Protein AF-A0AA34W6G6-F1 (afdb_monomer_lite)

pLDDT: mean 93.3, std 4.75, range [66.56, 97.06]

Secondary structure (DSSP, 8-state):
-PPPHHHHHHHHHHHTTSPEEEETTEEEESS-BTTBPTT-BHHHHHHHHHHH-TT--HHHHHH-

Structure (mmCIF, N/CA/C/O backbone):
data_AF-A0AA34W6G6-F1
#
_entry.id   AF-A0AA34W6G6-F1
#
loop_
_atom_site.group_PDB
_atom_site.id
_atom_site.type_symbol
_atom_site.label_atom_id
_atom_site.label_alt_id
_atom_site.label_comp_id
_atom_site.label_asym_id
_atom_site.label_entity_id
_atom_site.label_seq_id
_atom_site.pdbx_PDB_ins_code
_atom_site.Cartn_x
_atom_site.Cartn_y
_atom_site.Cartn_z
_atom_site.occupancy
_atom_site.B_iso_or_equiv
_atom_site.auth_seq_id
_atom_site.auth_comp_id
_atom_site.auth_asym_id
_atom_site.auth_atom_id
_atom_site.pdbx_PDB_model_num
ATOM 1 N N . MET A 1 1 ? 8.595 -11.829 -14.508 1.00 77.00 1 MET A N 1
ATOM 2 C CA . MET A 1 1 ? 8.858 -10.466 -15.021 1.00 77.00 1 MET A CA 1
ATOM 3 C C . MET A 1 1 ? 8.349 -9.497 -13.968 1.00 77.00 1 MET A C 1
ATOM 5 O O . MET A 1 1 ? 7.251 -9.755 -13.488 1.00 77.00 1 MET A O 1
ATOM 9 N N . PRO A 1 2 ? 9.127 -8.480 -13.557 1.00 84.88 2 PRO A N 1
ATOM 10 C CA . PRO A 1 2 ? 8.663 -7.497 -12.577 1.00 84.88 2 PRO A CA 1
ATOM 11 C C . PRO A 1 2 ? 7.451 -6.735 -13.124 1.00 84.88 2 PRO A C 1
ATOM 13 O O . PRO A 1 2 ? 7.329 -6.560 -14.341 1.00 84.88 2 PRO A O 1
ATOM 16 N N . VAL A 1 3 ? 6.560 -6.288 -12.240 1.00 89.50 3 VAL A N 1
ATOM 17 C CA . VAL A 1 3 ? 5.394 -5.489 -12.642 1.00 89.50 3 VAL A CA 1
ATOM 18 C C . VAL A 1 3 ? 5.892 -4.154 -13.212 1.00 89.50 3 VAL A C 1
ATOM 20 O O . VAL A 1 3 ? 6.773 -3.539 -12.606 1.00 89.50 3 VAL A O 1
ATOM 23 N N . PRO A 1 4 ? 5.384 -3.670 -14.361 1.00 94.56 4 PRO A N 1
ATOM 24 C CA . PRO A 1 4 ? 5.810 -2.385 -14.910 1.00 94.56 4 PRO A CA 1
ATOM 25 C C . PRO A 1 4 ? 5.622 -1.239 -13.907 1.00 94.56 4 PRO A C 1
ATOM 27 O O . PRO A 1 4 ? 4.560 -1.110 -13.299 1.00 94.56 4 PRO A O 1
ATOM 30 N N . ILE A 1 5 ? 6.632 -0.373 -13.769 1.00 93.56 5 ILE A N 1
ATOM 31 C CA . ILE A 1 5 ? 6.610 0.740 -12.802 1.00 93.56 5 ILE A CA 1
ATOM 32 C C . ILE A 1 5 ? 5.418 1.682 -13.034 1.00 93.56 5 ILE A C 1
ATOM 34 O O . ILE A 1 5 ? 4.813 2.167 -12.085 1.00 93.56 5 ILE A O 1
ATOM 38 N N . GLU A 1 6 ? 5.028 1.899 -14.292 1.00 94.31 6 GLU A N 1
ATOM 39 C CA . GLU A 1 6 ? 3.873 2.728 -14.653 1.00 94.31 6 GLU A CA 1
ATOM 40 C C . GLU A 1 6 ? 2.558 2.144 -14.130 1.00 94.31 6 GLU A C 1
ATOM 42 O O . GLU A 1 6 ? 1.693 2.888 -13.668 1.00 94.31 6 GLU A O 1
ATOM 47 N N . HIS A 1 7 ? 2.438 0.813 -14.133 1.00 95.25 7 HIS A N 1
ATOM 48 C CA . HIS A 1 7 ? 1.278 0.122 -13.584 1.00 95.25 7 HIS A CA 1
ATOM 49 C C . HIS A 1 7 ? 1.217 0.284 -12.061 1.00 95.25 7 HIS A C 1
ATOM 51 O O . HIS A 1 7 ? 0.177 0.666 -11.527 1.00 95.25 7 HIS A O 1
ATOM 57 N N . LEU A 1 8 ? 2.348 0.100 -11.368 1.00 95.69 8 LEU A N 1
ATOM 58 C CA . LEU A 1 8 ? 2.437 0.324 -9.921 1.00 95.69 8 LEU A CA 1
ATOM 59 C C . LEU A 1 8 ? 2.166 1.789 -9.545 1.00 95.69 8 LEU A C 1
ATOM 61 O O . LEU A 1 8 ? 1.470 2.055 -8.573 1.00 95.69 8 LEU A O 1
ATOM 65 N N . ASN A 1 9 ? 2.630 2.756 -10.336 1.00 94.75 9 ASN A N 1
ATOM 66 C CA . ASN A 1 9 ? 2.318 4.170 -10.118 1.00 94.75 9 ASN A CA 1
ATOM 67 C C . ASN A 1 9 ? 0.816 4.468 -10.251 1.00 94.75 9 ASN A C 1
ATOM 69 O O . ASN A 1 9 ? 0.294 5.304 -9.512 1.00 94.75 9 ASN A O 1
ATOM 73 N N . GLY A 1 10 ? 0.123 3.796 -11.176 1.00 95.50 10 GLY A N 1
ATOM 74 C CA . GLY A 1 10 ? -1.335 3.856 -11.297 1.00 95.50 10 GLY A CA 1
ATOM 75 C C . GLY A 1 10 ? -2.025 3.317 -10.045 1.00 95.50 10 GLY A C 1
ATOM 76 O O . GLY A 1 10 ? -2.775 4.044 -9.396 1.00 95.50 10 GLY A O 1
ATOM 77 N N . LEU A 1 11 ? -1.672 2.095 -9.644 1.00 95.75 11 LEU A N 1
ATOM 78 C CA . LEU A 1 11 ? -2.196 1.451 -8.437 1.00 95.75 11 LEU A CA 1
ATOM 79 C C . LEU A 1 11 ? -1.928 2.273 -7.171 1.00 95.75 11 LEU A C 1
ATOM 81 O O . LEU A 1 11 ? -2.792 2.393 -6.310 1.00 95.75 11 LEU A O 1
ATOM 85 N N . TRP A 1 12 ? -0.761 2.902 -7.059 1.00 95.50 12 TRP A N 1
ATOM 86 C CA . TRP A 1 12 ? -0.434 3.770 -5.930 1.00 95.50 12 TRP A CA 1
ATOM 87 C C . TRP A 1 12 ? -1.344 5.002 -5.845 1.00 95.50 12 TRP A C 1
ATOM 89 O O . TRP A 1 12 ? -1.742 5.418 -4.757 1.00 95.50 12 TRP A O 1
ATOM 99 N N . ARG A 1 13 ? -1.702 5.599 -6.990 1.00 94.38 13 ARG A N 1
ATOM 100 C CA . ARG A 1 13 ? -2.665 6.711 -7.034 1.00 94.38 13 ARG A CA 1
ATOM 101 C C . ARG A 1 13 ? -4.062 6.257 -6.627 1.00 94.38 13 ARG A C 1
ATOM 103 O O . ARG A 1 13 ? -4.750 7.008 -5.947 1.00 94.38 13 ARG A O 1
ATOM 110 N N . GLU A 1 14 ? -4.461 5.052 -7.020 1.00 94.25 14 GLU A N 1
ATOM 111 C CA . GLU A 1 14 ? -5.727 4.455 -6.590 1.00 94.25 14 GLU A CA 1
ATOM 112 C C . GLU A 1 14 ? -5.734 4.190 -5.081 1.00 94.25 14 GLU A C 1
ATOM 114 O O . GLU A 1 14 ? -6.671 4.609 -4.406 1.00 94.25 14 GLU A O 1
ATOM 119 N N . LEU A 1 15 ? -4.654 3.616 -4.535 1.00 93.69 15 LEU A N 1
ATOM 120 C CA . LEU A 1 15 ? -4.494 3.378 -3.098 1.00 93.69 15 LEU A CA 1
ATOM 121 C C . LEU A 1 15 ? -4.626 4.671 -2.280 1.00 93.69 15 LEU A C 1
ATOM 123 O O . LEU A 1 15 ? -5.272 4.667 -1.238 1.00 93.69 15 LEU A O 1
ATOM 127 N N . LYS A 1 16 ? -4.073 5.795 -2.759 1.00 91.12 16 LYS A N 1
ATOM 128 C CA . LYS A 1 16 ? -4.197 7.107 -2.089 1.00 91.12 16 LYS A CA 1
ATOM 129 C C . LYS A 1 16 ? -5.640 7.605 -1.955 1.00 91.12 16 LYS A C 1
ATOM 131 O O . LYS A 1 16 ? -5.900 8.446 -1.100 1.00 91.12 16 LYS A O 1
ATOM 136 N N . ASN A 1 17 ? -6.558 7.118 -2.787 1.00 92.31 17 ASN A N 1
ATOM 137 C CA . ASN A 1 17 ? -7.974 7.479 -2.713 1.00 92.31 17 ASN A CA 1
ATOM 138 C C . ASN A 1 17 ? -8.768 6.573 -1.761 1.00 92.31 17 ASN A C 1
ATOM 140 O O . ASN A 1 17 ? -9.934 6.857 -1.485 1.00 92.31 17 ASN A O 1
ATOM 144 N N . ILE A 1 18 ? -8.165 5.489 -1.269 1.00 92.38 18 ILE A N 1
ATOM 145 C CA . ILE A 1 18 ? -8.804 4.566 -0.334 1.00 92.38 18 ILE A CA 1
ATOM 146 C C . ILE A 1 18 ? -8.681 5.129 1.076 1.00 92.38 18 ILE A C 1
ATOM 148 O O . ILE A 1 18 ? -7.617 5.577 1.503 1.00 92.38 18 ILE A O 1
ATOM 152 N N . ALA A 1 19 ? -9.790 5.104 1.812 1.00 91.69 19 ALA A N 1
ATOM 153 C CA . ALA A 1 19 ? -9.791 5.520 3.203 1.00 91.69 19 ALA A CA 1
ATOM 154 C C . ALA A 1 19 ? -8.956 4.541 4.039 1.00 91.69 19 ALA A C 1
ATOM 156 O O . ALA A 1 19 ? -9.199 3.334 4.021 1.00 91.69 19 ALA A O 1
ATOM 157 N N . VAL A 1 20 ? -8.002 5.080 4.792 1.00 92.50 20 VAL A N 1
ATOM 158 C CA . VAL A 1 20 ? -7.231 4.340 5.791 1.00 92.50 20 VAL A CA 1
ATOM 159 C C . VAL A 1 20 ? -7.817 4.649 7.160 1.00 92.50 20 VAL A C 1
ATOM 161 O O . VAL A 1 20 ? -8.055 5.814 7.484 1.00 92.50 20 VAL A O 1
ATOM 164 N N . ILE A 1 21 ? -8.070 3.608 7.943 1.00 95.19 21 ILE A N 1
ATOM 165 C CA . ILE A 1 21 ? -8.607 3.702 9.301 1.00 95.19 21 ILE A CA 1
ATOM 166 C C . ILE A 1 21 ? -7.652 3.029 10.283 1.00 95.19 21 ILE A C 1
ATOM 168 O O . ILE A 1 21 ? -6.827 2.206 9.891 1.00 95.19 21 ILE A O 1
ATOM 172 N N . GLU A 1 22 ? -7.750 3.398 11.555 1.00 95.25 22 GLU A N 1
ATOM 173 C CA . GLU A 1 22 ? -7.010 2.742 12.629 1.00 95.25 22 GLU A CA 1
ATOM 174 C C . GLU A 1 22 ? -7.898 1.674 13.276 1.00 95.25 22 GLU A C 1
ATOM 176 O O . GLU A 1 22 ? -8.952 1.989 13.830 1.00 95.25 22 GLU A O 1
ATOM 181 N N . GLU A 1 23 ? -7.467 0.417 13.207 1.00 93.00 23 GLU A N 1
ATOM 182 C CA . GLU A 1 23 ? -8.090 -0.724 13.875 1.00 93.00 23 GLU A CA 1
ATOM 183 C C . GLU A 1 23 ? -7.067 -1.361 14.817 1.00 93.00 23 GLU A C 1
ATOM 185 O O . GLU A 1 23 ? -5.988 -1.770 14.395 1.00 93.00 23 GLU A O 1
ATOM 190 N N . GLU A 1 24 ? -7.379 -1.395 16.116 1.00 91.31 24 GLU A N 1
ATOM 191 C CA . GLU A 1 24 ? -6.523 -1.998 17.154 1.00 91.31 24 GLU A CA 1
ATOM 192 C C . GLU A 1 24 ? -5.062 -1.486 17.148 1.00 91.31 24 GLU A C 1
ATOM 194 O O . GLU A 1 24 ? -4.122 -2.221 17.446 1.00 91.31 24 GLU A O 1
ATOM 199 N N . GLY A 1 25 ? -4.854 -0.206 16.809 1.00 92.12 25 GLY A N 1
ATOM 200 C CA . GLY A 1 25 ? -3.524 0.412 16.715 1.00 92.12 25 GLY A CA 1
ATOM 201 C C . GLY A 1 25 ? -2.785 0.140 15.398 1.00 92.12 25 GLY A C 1
ATOM 202 O O . GLY A 1 25 ? -1.612 0.494 15.270 1.00 92.12 25 GLY A O 1
ATOM 203 N N . THR A 1 26 ? -3.452 -0.471 14.416 1.00 93.88 26 THR A N 1
ATOM 204 C CA . 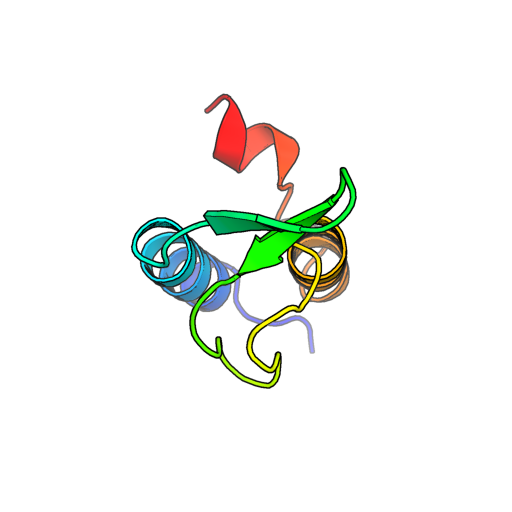THR A 1 26 ? -2.915 -0.748 13.079 1.00 93.88 26 THR A CA 1
ATOM 205 C C . THR A 1 26 ? -3.661 0.065 12.028 1.00 93.88 26 THR A C 1
ATOM 207 O O . THR A 1 26 ? -4.888 0.115 12.016 1.00 93.88 26 THR A O 1
ATOM 210 N N . LEU A 1 27 ? -2.924 0.699 11.114 1.00 95.00 27 LEU A N 1
ATOM 211 C CA . LEU A 1 27 ? -3.518 1.390 9.970 1.00 95.00 27 LEU A CA 1
ATOM 212 C C . LEU A 1 27 ? -3.887 0.378 8.886 1.00 95.00 27 LEU A C 1
ATOM 214 O O . LEU A 1 27 ? -3.005 -0.273 8.318 1.00 95.00 27 LEU A O 1
ATOM 218 N N . VAL A 1 28 ? -5.177 0.280 8.580 1.00 96.75 28 VAL A N 1
ATOM 219 C CA . VAL A 1 28 ? -5.739 -0.676 7.621 1.00 96.75 28 VAL A CA 1
ATOM 220 C C . VAL A 1 28 ? -6.551 0.030 6.537 1.00 96.75 28 VAL A C 1
ATOM 222 O O . VAL A 1 28 ? -7.086 1.123 6.745 1.00 96.75 28 VAL A O 1
ATOM 225 N N . ILE A 1 29 ? -6.660 -0.587 5.360 1.00 96.56 29 ILE A N 1
ATOM 226 C CA . ILE A 1 29 ? -7.560 -0.104 4.305 1.00 96.56 29 ILE A CA 1
ATOM 227 C C . ILE A 1 29 ? -9.018 -0.389 4.673 1.00 96.56 29 ILE A C 1
ATOM 229 O O . ILE A 1 29 ? -9.375 -1.511 5.021 1.00 96.56 29 ILE A O 1
ATOM 233 N N . ARG A 1 30 ? -9.88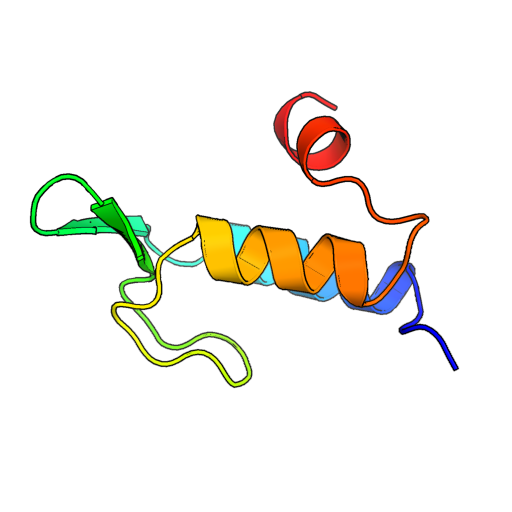8 0.618 4.572 1.00 94.12 30 ARG A N 1
ATOM 234 C CA . ARG A 1 30 ? -11.323 0.459 4.852 1.00 94.12 30 ARG A CA 1
ATOM 235 C C . ARG A 1 30 ? -12.049 -0.327 3.762 1.00 94.12 30 ARG A C 1
ATOM 237 O O . ARG A 1 30 ? -12.994 -1.052 4.046 1.00 94.12 30 ARG A O 1
ATOM 244 N N . ASP A 1 31 ? -11.624 -0.149 2.518 1.00 94.75 31 ASP A N 1
ATOM 245 C CA . ASP A 1 31 ? -12.232 -0.746 1.334 1.00 94.75 31 ASP A CA 1
ATOM 246 C C . ASP A 1 31 ? -11.219 -1.688 0.670 1.00 94.75 31 ASP A C 1
ATOM 248 O O . ASP A 1 31 ? -10.015 -1.455 0.758 1.00 94.75 31 ASP A O 1
ATOM 252 N N . ALA A 1 32 ? -11.692 -2.756 0.019 1.00 94.94 32 ALA A N 1
ATOM 253 C CA . ALA A 1 32 ? -10.811 -3.707 -0.658 1.00 94.94 32 ALA A CA 1
ATOM 254 C C . ALA A 1 32 ? -10.002 -3.029 -1.778 1.00 94.94 32 ALA A C 1
ATOM 256 O O . ALA A 1 32 ? -10.514 -2.182 -2.513 1.00 94.94 32 ALA A O 1
ATOM 257 N N . PHE A 1 33 ? -8.750 -3.447 -1.938 1.00 95.94 33 PHE A N 1
ATOM 258 C CA . PHE A 1 33 ? -7.821 -2.924 -2.932 1.00 95.94 33 PHE A CA 1
ATOM 259 C C . PHE A 1 33 ? -7.159 -4.082 -3.668 1.00 95.94 33 PHE A C 1
ATOM 261 O O . PHE A 1 33 ? -6.490 -4.894 -3.044 1.00 95.94 33 PHE A O 1
ATOM 268 N N . ILE A 1 34 ? -7.303 -4.164 -4.991 1.00 94.25 34 ILE A N 1
ATOM 269 C CA . ILE A 1 34 ? -6.759 -5.265 -5.806 1.00 94.25 34 ILE A CA 1
ATOM 270 C C . ILE A 1 34 ? -7.135 -6.660 -5.256 1.00 94.25 34 ILE A C 1
ATOM 272 O O . ILE A 1 34 ? -8.301 -7.043 -5.304 1.00 94.25 34 ILE A O 1
ATOM 276 N N . HIS A 1 35 ? -6.163 -7.427 -4.762 1.00 94.06 35 HIS A N 1
ATOM 277 C CA . HIS A 1 35 ? -6.330 -8.717 -4.092 1.00 94.06 35 HIS A CA 1
ATOM 278 C C . HIS A 1 35 ? -6.290 -8.61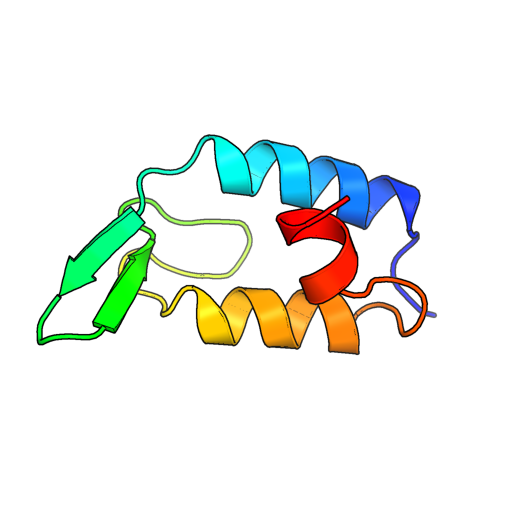7 -2.554 1.00 94.06 35 HIS A C 1
ATOM 280 O O . HIS A 1 35 ? -6.390 -9.642 -1.882 1.00 94.06 35 HIS A O 1
ATOM 286 N N . PHE A 1 36 ? -6.154 -7.412 -1.994 1.00 96.06 36 PHE A N 1
ATOM 287 C CA . PHE A 1 36 ? -6.192 -7.147 -0.559 1.00 96.06 36 PHE A CA 1
ATOM 288 C C . PHE A 1 36 ? -7.631 -6.870 -0.095 1.00 96.06 36 PHE A C 1
ATOM 290 O O . PHE A 1 36 ? -8.265 -5.925 -0.579 1.00 96.06 36 PHE A O 1
ATOM 297 N N . PRO A 1 37 ? -8.182 -7.667 0.837 1.00 96.50 37 PRO A N 1
ATOM 2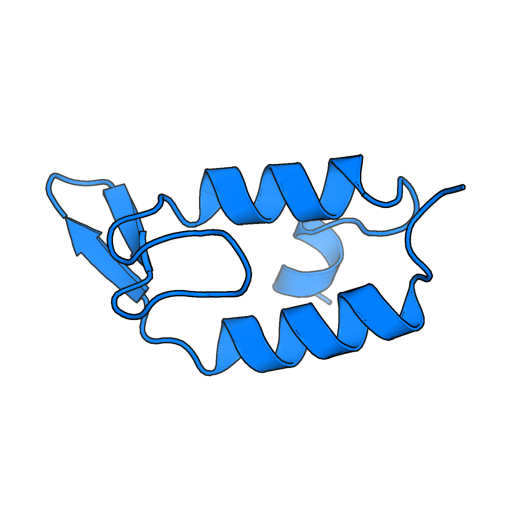98 C CA . PRO A 1 37 ? -9.490 -7.389 1.420 1.00 96.50 37 PRO A CA 1
ATOM 299 C C . PRO A 1 37 ? -9.464 -6.137 2.316 1.00 96.50 37 PRO A C 1
ATOM 301 O O . PRO A 1 37 ? -8.406 -5.692 2.764 1.00 96.50 37 PRO A O 1
ATOM 304 N N . ALA A 1 38 ? -10.643 -5.586 2.615 1.00 95.44 38 ALA A N 1
ATOM 305 C CA . ALA A 1 38 ? -10.791 -4.566 3.655 1.00 95.44 38 ALA A CA 1
ATOM 306 C C . ALA A 1 38 ? -10.249 -5.081 5.002 1.00 95.44 38 ALA A C 1
ATOM 308 O O . ALA A 1 38 ? -10.370 -6.269 5.304 1.00 95.44 38 ALA A O 1
ATOM 309 N N . GLY A 1 39 ? -9.639 -4.196 5.787 1.00 96.00 39 GLY A N 1
ATOM 310 C CA . GLY A 1 39 ? -8.930 -4.543 7.021 1.00 96.00 39 GLY A CA 1
ATOM 311 C C . GLY A 1 39 ? -7.470 -4.961 6.806 1.00 96.00 39 GLY A C 1
ATOM 312 O O . GLY A 1 39 ? -6.767 -5.236 7.773 1.00 96.00 39 GLY A O 1
ATOM 313 N N . THR A 1 40 ? -6.970 -4.992 5.563 1.00 97.06 40 THR A N 1
ATOM 314 C CA . THR A 1 40 ? -5.550 -5.294 5.323 1.00 97.06 40 THR A CA 1
ATOM 315 C C . THR A 1 40 ? -4.663 -4.157 5.849 1.00 97.06 40 THR A C 1
ATOM 317 O O . THR A 1 40 ? -4.913 -2.995 5.502 1.00 97.06 40 THR A O 1
ATOM 320 N N . PRO A 1 41 ? 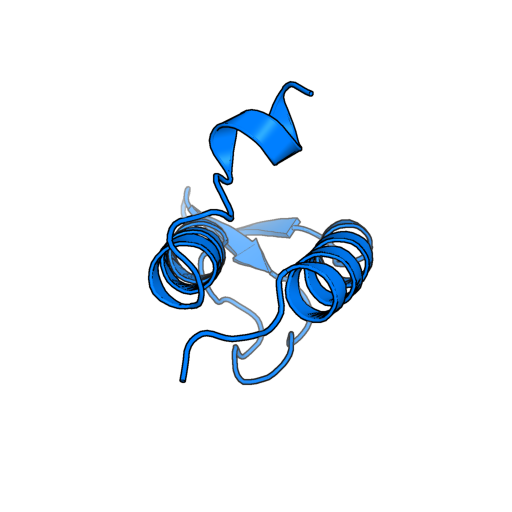-3.603 -4.453 6.625 1.00 96.56 41 PRO A N 1
ATOM 321 C CA . PRO A 1 41 ? -2.617 -3.462 7.034 1.00 96.56 41 PRO A CA 1
ATOM 322 C C . PRO A 1 41 ? -1.992 -2.752 5.835 1.00 96.56 41 PRO A C 1
ATOM 324 O O . PRO A 1 41 ? -1.516 -3.378 4.889 1.00 96.56 41 PRO A O 1
ATOM 327 N N . VAL A 1 42 ? -1.927 -1.422 5.892 1.00 95.00 42 VAL A N 1
ATOM 328 C CA . VAL A 1 42 ? -1.334 -0.615 4.813 1.00 95.00 42 VAL A CA 1
ATOM 329 C C . VAL A 1 42 ? 0.138 -0.987 4.589 1.00 95.00 42 VAL A C 1
ATOM 331 O O . VAL A 1 42 ? 0.621 -0.958 3.457 1.00 95.00 42 VAL A O 1
ATOM 334 N N . LEU A 1 43 ? 0.834 -1.402 5.653 1.00 94.88 43 LEU A N 1
ATOM 335 C CA . LEU A 1 43 ? 2.218 -1.864 5.588 1.00 94.88 43 LEU A CA 1
ATOM 336 C C . LEU A 1 43 ? 2.387 -3.098 4.686 1.00 94.88 43 LEU A C 1
ATOM 338 O O . LEU A 1 43 ? 3.341 -3.148 3.916 1.00 94.88 43 LEU A O 1
ATOM 342 N N . ASP A 1 44 ? 1.456 -4.052 4.720 1.00 96.38 44 ASP A N 1
ATOM 343 C CA . ASP A 1 44 ? 1.533 -5.263 3.891 1.00 96.38 44 ASP A CA 1
ATOM 344 C C . ASP A 1 44 ? 1.389 -4.918 2.402 1.00 96.38 44 ASP A C 1
ATOM 346 O O . ASP A 1 44 ? 2.090 -5.460 1.544 1.00 96.38 44 ASP A O 1
ATOM 350 N N . ILE A 1 45 ? 0.534 -3.939 2.099 1.00 96.00 45 ILE A N 1
ATOM 351 C CA . ILE A 1 45 ? 0.349 -3.410 0.744 1.00 96.00 45 ILE A CA 1
ATOM 352 C C . ILE A 1 45 ? 1.631 -2.711 0.274 1.00 96.00 45 ILE A C 1
ATOM 354 O O . ILE A 1 45 ? 2.049 -2.883 -0.870 1.00 96.00 45 ILE A O 1
ATOM 358 N N . TRP A 1 46 ? 2.285 -1.938 1.146 1.00 95.44 46 TRP A N 1
ATOM 359 C CA . TRP A 1 46 ? 3.562 -1.285 0.844 1.00 95.44 46 TRP A CA 1
ATOM 360 C C . TRP A 1 46 ? 4.674 -2.288 0.548 1.00 95.44 46 TRP A C 1
ATOM 362 O O . TRP A 1 46 ? 5.369 -2.137 -0.455 1.00 95.44 46 TRP A O 1
ATOM 372 N N . VAL A 1 47 ? 4.805 -3.332 1.368 1.00 96.12 47 VAL A N 1
ATOM 373 C CA . VAL A 1 47 ? 5.777 -4.411 1.137 1.00 96.12 47 VAL A CA 1
ATOM 374 C C . VAL A 1 47 ? 5.532 -5.072 -0.219 1.00 96.12 47 VAL A C 1
ATOM 376 O O . VAL A 1 47 ? 6.476 -5.287 -0.977 1.00 96.12 47 VAL A O 1
ATOM 379 N N . TRP A 1 48 ? 4.270 -5.321 -0.579 1.00 96.75 48 TRP A N 1
ATOM 380 C CA . TRP A 1 48 ? 3.926 -5.872 -1.890 1.00 96.75 48 TRP A CA 1
ATOM 381 C C . TRP A 1 48 ? 4.336 -4.966 -3.059 1.00 96.75 48 TRP A C 1
ATOM 383 O O . TRP A 1 48 ? 4.786 -5.467 -4.091 1.00 96.75 48 TRP A O 1
ATOM 393 N N . PHE A 1 49 ? 4.213 -3.643 -2.920 1.00 96.00 49 PHE A N 1
ATOM 394 C CA . PHE A 1 49 ? 4.667 -2.701 -3.946 1.00 96.00 49 PHE A CA 1
ATOM 395 C C . PHE A 1 49 ? 6.177 -2.812 -4.202 1.00 96.00 49 PHE A C 1
ATOM 397 O O . PHE A 1 49 ? 6.596 -2.852 -5.361 1.00 96.00 49 PHE A O 1
ATOM 404 N N . GLU A 1 50 ? 6.979 -2.880 -3.137 1.00 95.25 50 GLU A N 1
ATOM 405 C CA . GLU A 1 50 ? 8.442 -2.972 -3.232 1.00 95.25 50 GLU A CA 1
ATOM 406 C C . GLU A 1 50 ? 8.906 -4.352 -3.735 1.00 95.25 50 GLU A C 1
ATOM 408 O O . GLU A 1 50 ? 9.853 -4.435 -4.519 1.00 95.25 50 GLU A O 1
ATOM 413 N N . ASP A 1 51 ? 8.204 -5.431 -3.366 1.00 95.94 51 ASP A N 1
ATOM 414 C CA . ASP A 1 51 ? 8.467 -6.788 -3.871 1.00 95.94 51 ASP A CA 1
ATOM 415 C C . ASP A 1 51 ? 8.071 -6.949 -5.353 1.00 95.94 51 ASP A C 1
ATOM 417 O O . ASP A 1 51 ? 8.755 -7.610 -6.138 1.00 95.94 51 ASP A O 1
ATOM 421 N N . SER A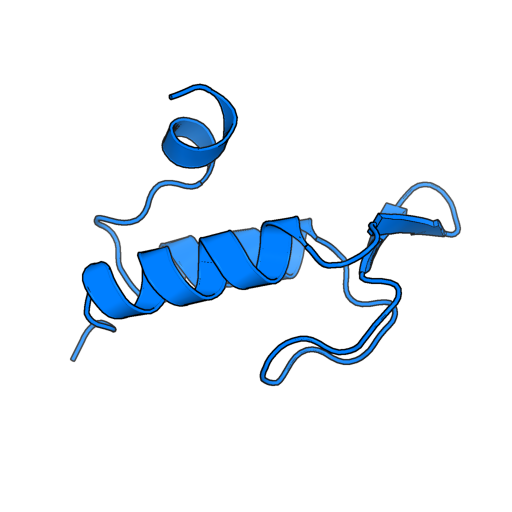 1 52 ? 7.000 -6.271 -5.784 1.00 94.38 52 SER A N 1
ATOM 422 C CA . SER A 1 52 ? 6.507 -6.320 -7.169 1.00 94.38 52 SER A CA 1
ATOM 423 C C . SER A 1 52 ? 7.476 -5.702 -8.181 1.00 94.38 52 SER A C 1
ATOM 425 O O . SER A 1 52 ? 7.501 -6.105 -9.354 1.00 94.38 52 SER A O 1
ATOM 427 N N . ASN A 1 53 ? 8.254 -4.703 -7.757 1.00 94.94 53 ASN A N 1
ATOM 428 C CA . ASN A 1 53 ? 9.316 -4.100 -8.551 1.00 94.94 53 ASN A CA 1
ATOM 429 C C . ASN A 1 53 ? 10.316 -3.366 -7.645 1.00 94.94 53 ASN A C 1
ATOM 431 O O . ASN A 1 53 ? 9.968 -2.362 -7.033 1.00 94.94 53 ASN A O 1
ATOM 435 N N . SER A 1 54 ? 11.587 -3.773 -7.669 1.00 92.75 54 SER A N 1
ATOM 436 C CA . SER A 1 54 ? 12.650 -3.166 -6.853 1.00 92.75 54 SER A CA 1
ATOM 437 C C . SER A 1 54 ? 12.954 -1.692 -7.168 1.00 92.75 54 SER A C 1
ATOM 439 O O . SER A 1 54 ? 13.643 -1.026 -6.395 1.00 92.75 54 SER A O 1
ATOM 441 N N . ALA A 1 55 ? 12.467 -1.160 -8.294 1.00 93.12 55 ALA A N 1
ATOM 442 C CA . ALA A 1 55 ? 12.532 0.268 -8.601 1.00 93.12 55 ALA A CA 1
ATOM 443 C C . ALA A 1 55 ? 11.414 1.080 -7.919 1.00 93.12 55 ALA A C 1
ATOM 445 O O . ALA A 1 55 ? 11.512 2.309 -7.850 1.00 93.12 55 ALA A O 1
ATOM 446 N N . PHE A 1 56 ? 10.363 0.422 -7.425 1.00 95.00 56 PHE A N 1
ATOM 447 C CA . PHE A 1 56 ? 9.306 1.050 -6.648 1.00 95.00 56 PHE A CA 1
ATOM 448 C C . PHE A 1 56 ? 9.737 1.113 -5.180 1.00 95.00 56 PHE A C 1
ATOM 450 O O . PHE A 1 56 ? 9.937 0.090 -4.540 1.00 95.00 56 PHE A O 1
ATOM 457 N N . VAL A 1 57 ? 9.898 2.328 -4.652 1.00 94.44 57 VAL A N 1
ATOM 458 C CA . VAL A 1 57 ? 10.338 2.560 -3.268 1.00 94.44 57 VAL A CA 1
ATOM 459 C C . VAL A 1 57 ? 9.270 3.375 -2.563 1.00 94.44 57 VAL A C 1
ATOM 461 O O . VAL A 1 57 ? 9.105 4.564 -2.854 1.00 94.44 57 VAL A O 1
ATOM 464 N N . VAL A 1 58 ? 8.556 2.763 -1.622 1.00 93.38 58 VAL A N 1
ATOM 465 C CA . VAL A 1 58 ? 7.397 3.378 -0.958 1.00 93.38 58 VAL A CA 1
ATOM 466 C C . VAL A 1 58 ? 7.801 4.640 -0.208 1.00 93.38 58 VAL A C 1
ATOM 468 O O . VAL A 1 58 ? 7.127 5.663 -0.317 1.00 93.38 58 VAL A O 1
ATOM 471 N N . ALA A 1 59 ? 8.952 4.621 0.468 1.00 92.88 59 ALA A N 1
ATOM 472 C CA . ALA A 1 59 ? 9.472 5.800 1.160 1.00 92.88 59 ALA A CA 1
ATOM 473 C C . ALA A 1 59 ? 9.609 7.014 0.219 1.00 92.88 59 ALA A C 1
ATOM 475 O O . ALA A 1 59 ? 9.258 8.132 0.589 1.00 92.88 59 ALA A O 1
ATOM 476 N N . ARG A 1 60 ? 10.039 6.810 -1.035 1.00 92.31 60 ARG A N 1
ATOM 477 C CA . ARG A 1 60 ? 10.113 7.900 -2.024 1.00 92.31 60 ARG A CA 1
ATOM 478 C C . ARG A 1 60 ? 8.734 8.380 -2.458 1.00 92.31 60 ARG A C 1
ATOM 480 O O . ARG A 1 60 ? 8.577 9.551 -2.755 1.00 92.31 60 ARG A O 1
ATOM 487 N N . MET A 1 61 ? 7.740 7.501 -2.483 1.00 89.88 61 MET A N 1
ATOM 488 C CA . MET A 1 61 ? 6.373 7.841 -2.881 1.00 89.88 61 MET A CA 1
ATOM 489 C C . MET A 1 61 ? 5.571 8.565 -1.784 1.00 89.88 61 MET A C 1
ATOM 491 O O . MET A 1 61 ? 4.539 9.179 -2.086 1.00 89.88 61 MET A O 1
ATOM 495 N N . LEU A 1 62 ? 6.023 8.464 -0.527 1.00 87.88 62 LEU A N 1
ATOM 496 C CA . LEU A 1 62 ? 5.467 9.158 0.640 1.00 87.88 62 LEU A CA 1
ATOM 497 C C . LEU A 1 62 ? 6.073 10.554 0.845 1.00 87.88 62 LEU A C 1
ATOM 499 O O . LEU A 1 62 ? 5.347 11.467 1.224 1.00 87.88 62 LEU A O 1
ATOM 503 N N . TYR A 1 63 ? 7.380 10.710 0.604 1.00 82.69 63 TYR A N 1
ATOM 504 C CA . TYR A 1 63 ? 8.118 11.958 0.862 1.00 82.69 63 TYR A CA 1
ATOM 505 C C . TYR A 1 63 ? 8.538 12.731 -0.398 1.00 82.69 63 TYR A C 1
ATOM 507 O O . TYR A 1 63 ? 9.120 13.809 -0.274 1.00 82.69 63 TYR A O 1
ATOM 515 N N . GLY A 1 64 ? 8.319 12.157 -1.581 1.00 66.56 64 GLY A N 1
ATOM 516 C CA . GLY A 1 64 ? 8.639 12.758 -2.879 1.00 66.56 64 GLY A CA 1
ATOM 517 C C . GLY A 1 64 ? 7.513 13.578 -3.487 1.00 66.56 64 GLY A C 1
ATOM 518 O O . GLY A 1 64 ? 6.361 13.495 -3.003 1.00 66.56 64 GLY A O 1
#

Foldseek 3Di:
DADDPVVLVVLVVVVVPFDWDADPNFTWTQCARDPRHGRHGPVVVQVVSCVSDVVDHVVVVVVD

Sequence (64 aa):
MPVPIEHLNGLWRELKNIAVIEEEGTLVIRDAFIHFPAGTPVLDIWVWFEDSNSAFVVARMLYG

Radius of gyration: 11.7 Å; chains: 1; bounding box: 25×23×32 Å